Protein AF-A0A6U5JB03-F1 (afdb_monomer_lite)

Foldseek 3Di:
DDDDDDDDDDDDDDDDDDDDDDDDDDDDPDPPPPPPPPPQDQDAQFDWDKDFAADDDDPPDDPDDDPPNGGIDIDGQNPPPAAVQVSVVRHRDTPPDDDDPDDGHRPPDDDDPVPDDDDDDDD

pLDDT: mean 74.38, std 17.55, range [43.09, 93.5]

Secondary structure (DSSP, 8-state):
----------------------------------------PBP-TT-EEEEEEE---STT--SS--TTSEEEEEEETTSSSS-HHHHHHHTTPBTT----S-----SS----GGG--------

Sequence (123 aa):
MIDCDTASFTESKTLRTMTTQRQEEAAASTPTTTLSSPSIAAISGQSIVTVDLRLTPENDFVPESLFDTSGRLSFVLGWGNYLPGVHALLEGKTVGEHFEGVSIDAGWGERRKELIVAVPKSK

Radius of gyration: 30.44 Å; chains: 1; bounding box: 97×29×76 Å

Structure (mmCIF, N/CA/C/O backbone):
data_AF-A0A6U5JB03-F1
#
_entry.id   AF-A0A6U5JB03-F1
#
loop_
_atom_site.group_PDB
_atom_site.id
_atom_site.type_symbol
_atom_site.label_atom_id
_atom_site.label_alt_id
_atom_site.label_comp_id
_atom_site.label_asym_id
_atom_site.label_entity_id
_atom_site.label_seq_id
_atom_site.pdbx_PDB_ins_code
_atom_site.Cartn_x
_atom_site.Cartn_y
_atom_site.Cartn_z
_atom_site.occupancy
_atom_site.B_iso_or_equiv
_atom_site.auth_seq_id
_atom_site.auth_comp_id
_atom_site.auth_asym_id
_atom_site.auth_atom_id
_atom_site.pdbx_PDB_model_num
ATOM 1 N N . MET A 1 1 ? -64.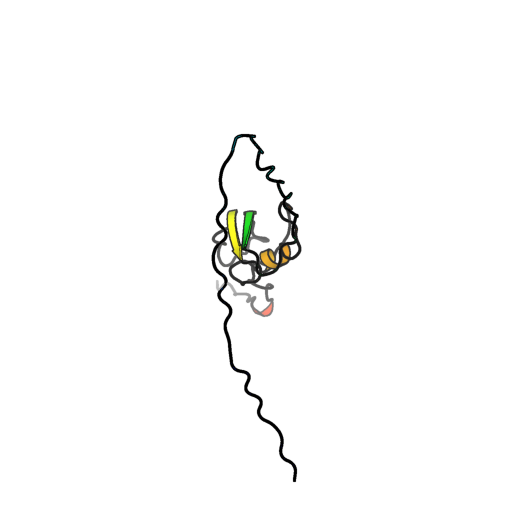011 -1.258 -18.045 1.00 51.16 1 MET A N 1
ATOM 2 C CA . MET A 1 1 ? -63.808 -2.477 -17.233 1.00 51.16 1 MET A CA 1
ATOM 3 C C . MET A 1 1 ? -62.339 -2.826 -17.374 1.00 51.16 1 MET A C 1
ATOM 5 O O . MET A 1 1 ? -61.972 -3.359 -18.404 1.00 51.16 1 MET A O 1
ATOM 9 N N . ILE A 1 2 ? -61.433 -2.426 -16.48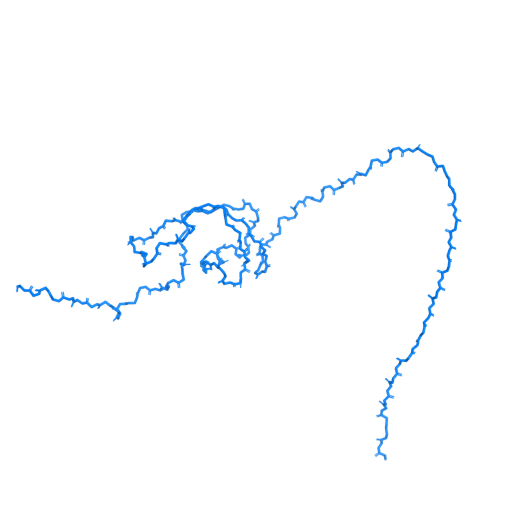9 1.00 54.69 2 ILE A N 1
ATOM 10 C CA . ILE A 1 2 ? -61.495 -2.348 -15.024 1.00 54.69 2 ILE A CA 1
ATOM 11 C C . ILE A 1 2 ? -60.678 -1.123 -14.564 1.00 54.69 2 ILE A C 1
ATOM 13 O O . ILE A 1 2 ? -59.578 -0.903 -15.066 1.00 54.69 2 ILE A O 1
ATOM 17 N N . ASP A 1 3 ? -61.273 -0.334 -13.670 1.00 49.16 3 ASP A N 1
ATOM 18 C CA . ASP A 1 3 ? -60.689 0.773 -12.897 1.00 49.16 3 ASP A CA 1
ATOM 19 C C . ASP A 1 3 ? -59.901 0.255 -11.670 1.00 49.16 3 ASP A C 1
ATOM 21 O O . ASP A 1 3 ? -59.956 -0.941 -11.386 1.00 49.16 3 ASP A O 1
ATOM 25 N N . CYS A 1 4 ? -59.270 1.186 -10.931 1.00 50.28 4 CYS A N 1
ATOM 26 C CA . CYS A 1 4 ? -58.601 1.093 -9.609 1.00 50.28 4 CYS A CA 1
ATOM 27 C C . CYS A 1 4 ? -57.059 1.133 -9.646 1.00 50.28 4 CYS A C 1
ATOM 29 O O . CYS A 1 4 ? -56.423 0.390 -10.381 1.00 50.28 4 CYS A O 1
ATOM 31 N N . ASP A 1 5 ? -56.358 1.917 -8.823 1.00 43.50 5 ASP A N 1
ATOM 32 C CA . ASP A 1 5 ? -56.758 2.966 -7.878 1.00 43.50 5 ASP A CA 1
ATOM 33 C C . ASP A 1 5 ? -55.502 3.780 -7.522 1.00 43.50 5 ASP A C 1
ATOM 35 O O . ASP A 1 5 ? -54.418 3.221 -7.339 1.00 43.50 5 ASP A O 1
ATOM 39 N 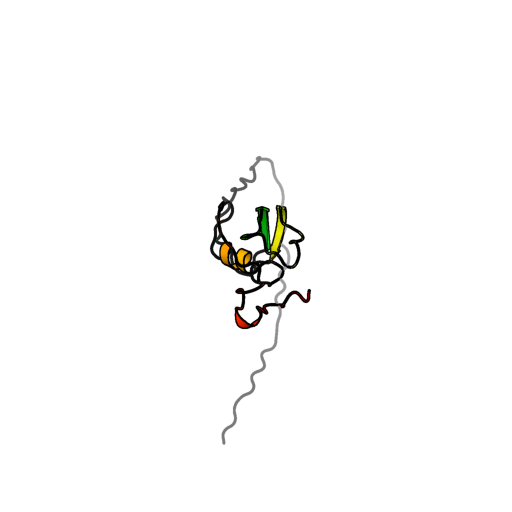N . THR A 1 6 ? -55.642 5.100 -7.432 1.00 53.06 6 THR A N 1
ATOM 40 C CA . THR A 1 6 ? -54.602 6.027 -6.964 1.00 53.06 6 THR A CA 1
ATOM 41 C C . THR A 1 6 ? -54.928 6.382 -5.522 1.00 53.06 6 THR A C 1
ATOM 43 O O . THR A 1 6 ? -55.938 7.029 -5.273 1.00 53.06 6 THR A O 1
ATOM 46 N N . ALA A 1 7 ? -54.074 5.999 -4.572 1.00 53.31 7 ALA A N 1
ATOM 47 C CA . ALA A 1 7 ? -54.241 6.370 -3.169 1.00 53.31 7 ALA A CA 1
ATOM 48 C C . ALA A 1 7 ? -53.135 7.335 -2.719 1.00 53.31 7 ALA A C 1
ATOM 50 O O . ALA A 1 7 ? -52.000 6.952 -2.444 1.00 53.31 7 ALA A O 1
ATOM 51 N N . SER A 1 8 ? -53.511 8.607 -2.639 1.00 52.00 8 SER A N 1
ATOM 52 C CA . SER A 1 8 ? -52.900 9.646 -1.813 1.00 52.00 8 SER A CA 1
ATOM 53 C C . SER A 1 8 ? -53.222 9.411 -0.333 1.00 52.00 8 SER A C 1
ATOM 55 O O . SER A 1 8 ? -54.374 9.124 -0.010 1.00 52.00 8 SER A O 1
ATOM 57 N N . PHE A 1 9 ? -52.260 9.619 0.571 1.00 43.50 9 PHE A N 1
ATOM 58 C CA . PHE A 1 9 ? -52.529 9.715 2.009 1.00 43.50 9 PHE A CA 1
ATOM 59 C C . PHE A 1 9 ? -52.003 11.047 2.556 1.00 43.50 9 PHE A C 1
ATOM 61 O O . PHE A 1 9 ? -50.815 11.357 2.476 1.00 43.50 9 PHE A O 1
ATOM 68 N N . THR A 1 10 ? -52.935 11.842 3.065 1.00 47.53 10 THR A N 1
ATOM 69 C CA . THR A 1 10 ? -52.783 13.169 3.662 1.00 47.53 10 THR A CA 1
ATOM 70 C C . THR A 1 10 ? -52.944 13.100 5.182 1.00 47.53 10 THR A C 1
ATOM 72 O O . THR A 1 10 ? -53.717 12.279 5.664 1.00 47.53 10 THR A O 1
ATOM 75 N N . GLU A 1 11 ? -52.332 14.074 5.877 1.00 48.00 11 GLU A N 1
ATOM 76 C CA . GLU A 1 11 ? -52.734 14.596 7.204 1.00 48.00 11 GLU A CA 1
ATOM 77 C C . GLU A 1 11 ? -52.554 13.660 8.426 1.00 48.00 11 GLU A C 1
ATOM 79 O O . GLU A 1 11 ? -52.553 12.447 8.319 1.00 48.00 11 GLU A O 1
ATOM 84 N N . SER A 1 12 ? -52.396 14.094 9.679 1.00 43.97 12 SER A N 1
ATOM 85 C CA . SER A 1 12 ? -52.259 15.400 10.324 1.00 43.97 12 SER A CA 1
ATOM 86 C C . SER A 1 12 ? -51.847 15.147 11.791 1.00 43.97 12 SER A C 1
ATOM 88 O O . SER A 1 12 ? -52.326 14.206 12.414 1.00 43.97 12 SER A O 1
ATOM 90 N N . LYS A 1 13 ? -51.034 16.052 12.355 1.00 48.56 13 LYS A N 1
ATOM 91 C CA . LYS A 1 13 ? -51.232 16.699 13.675 1.00 48.56 13 LYS A CA 1
ATOM 92 C C . LYS A 1 13 ? -51.364 15.823 14.940 1.00 48.56 13 LYS A C 1
ATOM 94 O O . LYS A 1 13 ? -52.391 15.202 15.165 1.00 48.56 13 LYS A O 1
ATOM 99 N N . THR A 1 14 ? -50.450 15.993 15.905 1.00 54.41 14 THR A N 1
ATOM 100 C CA . THR A 1 14 ? -50.804 16.108 17.343 1.00 54.41 14 THR A CA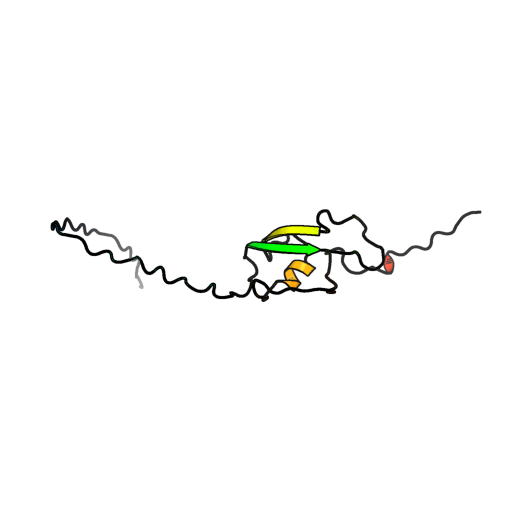 1
ATOM 101 C C . THR A 1 14 ? -49.717 16.872 18.111 1.00 54.41 14 THR A C 1
ATOM 103 O O . THR A 1 14 ? -48.620 16.372 18.336 1.00 54.41 14 THR A O 1
ATOM 106 N N . LEU A 1 15 ? -50.058 18.092 18.539 1.00 53.94 15 LEU A N 1
ATOM 107 C CA . LEU A 1 15 ? -49.413 18.806 19.643 1.00 53.94 15 LEU A CA 1
ATOM 108 C C . LEU A 1 15 ? -49.794 18.139 20.973 1.00 53.94 15 LEU A C 1
ATOM 110 O O . LEU A 1 15 ? -50.978 17.878 21.192 1.00 53.94 15 LEU A O 1
ATOM 114 N N . ARG A 1 16 ? -48.840 17.978 21.899 1.00 58.16 16 ARG A N 1
ATOM 115 C CA . ARG A 1 16 ? -49.142 17.898 23.336 1.00 58.16 16 ARG A CA 1
ATOM 116 C C . ARG A 1 16 ? -48.192 18.761 24.158 1.00 58.16 16 ARG A C 1
ATOM 118 O O . ARG A 1 16 ? -46.980 18.761 23.978 1.00 58.16 16 ARG A O 1
ATOM 125 N N . THR A 1 17 ? -48.841 19.511 25.031 1.00 43.09 17 THR A N 1
ATOM 126 C CA . THR A 1 17 ? -48.373 20.592 25.887 1.00 43.09 17 THR A CA 1
ATOM 127 C C . THR A 1 17 ? -47.930 20.049 27.249 1.00 43.09 17 THR A C 1
ATOM 129 O O . THR A 1 17 ? -48.538 19.115 27.759 1.00 43.09 17 THR A O 1
ATOM 132 N N . MET A 1 18 ? -46.893 20.686 27.800 1.00 44.16 18 MET A N 1
ATOM 133 C CA . MET A 1 18 ? -46.509 20.901 29.207 1.00 44.16 18 MET A CA 1
ATOM 134 C C . MET A 1 18 ? -46.795 19.838 30.281 1.00 44.16 18 MET A C 1
ATOM 136 O O . MET A 1 18 ? -47.929 19.497 30.598 1.00 44.16 18 MET A O 1
ATOM 140 N N . THR A 1 19 ? -45.734 19.483 31.007 1.00 58.66 19 THR A N 1
ATOM 141 C CA . THR A 1 19 ? -45.821 19.024 32.396 1.00 58.66 19 THR A CA 1
ATOM 142 C C . THR A 1 19 ? -44.803 19.795 33.233 1.00 58.66 19 THR A C 1
ATOM 144 O O . THR A 1 19 ? -43.599 19.721 33.010 1.00 58.66 19 THR A O 1
ATOM 147 N N . THR A 1 20 ? -45.332 20.580 34.166 1.00 61.41 20 THR A N 1
ATOM 148 C CA . THR A 1 20 ? -44.636 21.240 35.272 1.00 61.41 20 THR A CA 1
ATOM 149 C C . THR A 1 20 ? -44.577 20.277 36.453 1.00 61.41 20 THR A C 1
ATOM 151 O O . THR A 1 20 ? -45.627 19.778 36.846 1.00 61.41 20 THR A O 1
ATOM 154 N N . GLN A 1 21 ? -43.408 20.092 37.075 1.00 50.19 21 GLN A N 1
ATOM 155 C CA . GLN A 1 21 ? -43.289 19.813 38.513 1.00 50.19 21 GLN A CA 1
ATOM 156 C C . GLN A 1 21 ? -41.856 20.054 39.016 1.00 50.19 21 GLN A C 1
ATOM 158 O O . GLN A 1 21 ? -40.931 20.259 38.238 1.00 50.19 21 GLN A O 1
ATOM 163 N N . ARG A 1 22 ? -41.737 20.166 40.336 1.00 58.38 22 ARG A N 1
ATOM 164 C CA . ARG A 1 22 ? -40.911 21.097 41.113 1.00 58.38 22 ARG A CA 1
ATOM 165 C C . ARG A 1 22 ? -39.971 20.300 42.039 1.00 58.38 22 ARG A C 1
ATOM 167 O O . ARG A 1 22 ? -40.434 19.322 42.601 1.00 58.38 22 ARG A O 1
ATOM 174 N N . GLN A 1 23 ? -38.763 20.832 42.255 1.00 48.81 23 GLN A N 1
ATOM 175 C CA . GLN A 1 23 ? -37.971 20.873 43.508 1.00 48.81 23 GLN A CA 1
ATOM 176 C C . GLN A 1 23 ? -37.420 19.610 44.220 1.00 48.81 23 GLN A C 1
ATOM 178 O O . GLN A 1 23 ? -38.059 18.571 44.267 1.00 48.81 23 GLN A O 1
ATOM 183 N N . GLU A 1 24 ? -36.267 19.867 44.873 1.00 51.53 24 GLU A N 1
ATOM 184 C CA . GLU A 1 24 ? -35.491 19.110 45.890 1.00 51.53 24 GLU A CA 1
ATOM 185 C C . GLU A 1 24 ? -34.623 17.937 45.408 1.00 51.53 24 GLU A C 1
ATOM 187 O O . GLU A 1 24 ? -34.993 17.210 44.500 1.00 51.53 24 GLU A O 1
ATOM 192 N N . GLU A 1 25 ? -33.478 17.593 46.000 1.00 46.12 25 GLU A N 1
ATOM 193 C CA . GLU A 1 25 ? -32.355 18.260 46.682 1.00 46.12 25 GLU A CA 1
ATOM 194 C C . GLU A 1 25 ? -31.274 17.154 46.800 1.00 46.12 25 GLU A C 1
ATOM 196 O O . GLU A 1 25 ? -31.593 15.978 46.953 1.00 46.12 25 GLU A O 1
ATOM 201 N N . ALA A 1 26 ? -30.007 17.536 46.636 1.00 52.25 26 ALA A N 1
ATOM 202 C CA . ALA A 1 26 ? -28.757 16.811 46.892 1.00 52.25 26 ALA A CA 1
ATOM 203 C C . ALA A 1 26 ? -28.780 15.299 47.251 1.00 52.25 26 ALA A C 1
ATOM 205 O O . ALA A 1 26 ? -28.912 14.907 48.407 1.00 52.25 26 ALA A O 1
ATOM 206 N N . ALA A 1 27 ? -28.359 14.472 46.290 1.00 45.38 27 ALA A N 1
ATOM 207 C CA . ALA A 1 27 ? -27.406 13.392 46.549 1.00 45.38 27 ALA A CA 1
ATOM 208 C C . ALA A 1 27 ? -26.540 13.196 45.302 1.00 45.38 27 ALA A C 1
ATOM 210 O O . ALA A 1 27 ? -27.047 12.945 44.208 1.00 45.38 27 ALA A O 1
ATOM 211 N N . ALA A 1 28 ? -25.229 13.364 45.470 1.00 52.84 28 ALA A N 1
ATOM 212 C CA . ALA A 1 28 ? -24.215 13.203 44.440 1.00 52.84 28 ALA A CA 1
ATOM 213 C C . ALA A 1 28 ? -24.285 11.799 43.815 1.00 52.84 28 ALA A C 1
ATOM 215 O O . ALA A 1 28 ? -23.664 10.854 44.291 1.00 52.84 28 ALA A O 1
ATOM 216 N N . SER A 1 29 ? -25.051 11.673 42.736 1.00 43.81 29 SER A N 1
ATOM 217 C CA . SER A 1 29 ? -25.008 10.519 41.851 1.00 43.81 29 SER A CA 1
ATOM 218 C C . SER A 1 29 ? -23.944 10.826 40.816 1.00 43.81 29 SER A C 1
ATOM 220 O O . SER A 1 29 ? -24.166 11.577 39.867 1.00 43.81 29 SER A O 1
ATOM 222 N N . THR A 1 30 ? -22.742 10.319 41.068 1.00 52.56 30 THR A N 1
ATOM 223 C CA . THR A 1 30 ? -21.668 10.286 40.084 1.00 52.56 30 THR A CA 1
ATOM 224 C C . THR A 1 30 ? -22.235 9.742 38.769 1.00 52.56 30 THR A C 1
ATOM 226 O O . THR A 1 30 ? -22.836 8.662 38.775 1.00 52.56 30 THR A O 1
ATOM 229 N N . PRO A 1 31 ? -22.082 10.439 37.625 1.00 59.12 31 PRO A N 1
ATOM 230 C CA . PRO A 1 31 ? -22.281 9.782 36.350 1.00 59.12 31 PRO A CA 1
ATOM 231 C C . PRO A 1 31 ? -21.219 8.688 36.291 1.00 59.12 31 PRO A C 1
ATOM 233 O O . PRO A 1 31 ? -20.031 8.955 36.109 1.00 59.12 31 PRO A O 1
ATOM 236 N N . THR A 1 32 ? -21.636 7.447 36.533 1.00 49.88 32 THR A N 1
ATOM 237 C CA . THR A 1 32 ? -20.824 6.281 36.214 1.00 49.88 32 THR A CA 1
ATOM 238 C C . THR A 1 32 ? -20.782 6.249 34.699 1.00 49.88 32 THR A C 1
ATOM 240 O O . THR A 1 32 ? -21.631 5.649 34.046 1.00 49.88 32 THR A O 1
ATOM 243 N N . THR A 1 33 ? -19.826 6.988 34.138 1.00 48.03 33 THR A N 1
ATOM 244 C CA . THR A 1 33 ? -19.363 6.816 32.774 1.00 48.03 33 THR A CA 1
ATOM 245 C C . THR A 1 33 ? -18.843 5.392 32.719 1.00 48.03 33 THR A C 1
ATOM 247 O O . THR A 1 33 ? -17.695 5.118 33.064 1.00 48.03 33 THR A O 1
ATOM 250 N N . THR A 1 34 ? -19.719 4.456 32.359 1.00 46.72 34 THR A N 1
ATOM 251 C CA . THR A 1 34 ? -19.315 3.157 31.847 1.00 46.72 34 THR A CA 1
ATOM 252 C C . THR A 1 34 ? -18.440 3.457 30.646 1.00 46.72 34 THR A C 1
ATOM 254 O O . THR A 1 34 ? -18.935 3.760 29.561 1.00 46.72 34 THR A O 1
ATOM 257 N N . LEU A 1 35 ? -17.129 3.469 30.892 1.00 53.06 35 LEU A N 1
ATOM 258 C CA . LEU A 1 35 ? -16.086 3.374 29.892 1.00 53.06 35 LEU A CA 1
ATOM 259 C C . LEU A 1 35 ? -16.417 2.127 29.083 1.00 53.06 35 LEU A C 1
ATOM 261 O O . LEU A 1 35 ? -16.081 1.011 29.472 1.00 53.06 35 LEU A O 1
ATOM 265 N N . SER A 1 36 ? -17.159 2.331 27.995 1.00 49.50 36 SER A N 1
ATOM 266 C CA . SER A 1 36 ? -17.272 1.361 26.925 1.00 49.50 36 SER A CA 1
ATOM 267 C C . SER A 1 36 ? -15.840 1.061 26.536 1.00 49.50 36 SER A C 1
ATOM 269 O O . SER A 1 36 ? -15.161 1.919 25.969 1.00 49.50 36 SER A O 1
ATOM 271 N N . SER A 1 37 ? -15.357 -0.122 26.913 1.00 55.78 37 SER A N 1
ATOM 272 C CA . SER A 1 37 ? -14.092 -0.634 26.413 1.00 55.78 37 SER A CA 1
ATOM 273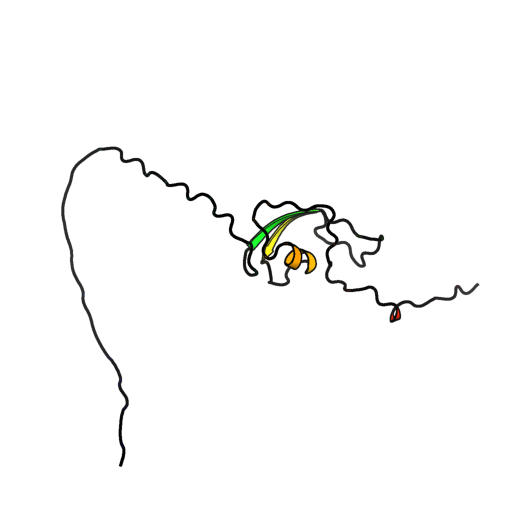 C C . SER A 1 37 ? -14.088 -0.413 24.901 1.00 55.78 37 SER A C 1
ATOM 275 O O . SER A 1 37 ? -15.126 -0.657 24.273 1.00 55.78 37 SER A O 1
ATOM 277 N N . PRO A 1 38 ? -12.999 0.106 24.310 1.00 58.31 38 PRO A N 1
ATOM 278 C CA . PRO A 1 38 ? -12.926 0.207 22.867 1.00 58.31 38 PRO A CA 1
ATOM 279 C C . PRO A 1 38 ? -13.075 -1.217 22.340 1.00 58.31 38 PRO A C 1
ATOM 281 O O . PRO A 1 38 ? -12.188 -2.053 22.501 1.00 58.31 38 PRO A O 1
ATOM 284 N N . SER A 1 39 ? -14.253 -1.519 21.796 1.00 55.22 39 SER A N 1
ATOM 285 C CA . SER A 1 39 ? -14.443 -2.699 20.975 1.00 55.22 39 SER A CA 1
ATOM 286 C C . SER A 1 39 ? -13.383 -2.580 19.893 1.00 55.22 39 SER A C 1
ATOM 288 O O . SER A 1 39 ? -13.357 -1.588 19.162 1.00 55.22 39 SER A O 1
ATOM 290 N N . ILE A 1 40 ? -12.443 -3.524 19.877 1.00 63.12 40 ILE A N 1
ATOM 291 C CA . ILE A 1 40 ? -11.409 -3.600 18.853 1.00 63.12 40 ILE A CA 1
ATOM 292 C C . ILE A 1 40 ? -12.143 -3.989 17.569 1.00 63.12 40 ILE A C 1
ATOM 294 O O . ILE A 1 40 ? -12.300 -5.164 17.248 1.00 63.12 40 ILE A O 1
ATOM 298 N N . ALA A 1 41 ? -12.716 -2.992 16.902 1.00 69.69 41 ALA A N 1
ATOM 299 C CA . ALA A 1 41 ? -13.426 -3.179 15.657 1.00 69.69 41 ALA A CA 1
ATOM 300 C C . ALA A 1 41 ? -12.403 -3.485 14.562 1.00 69.69 41 ALA A C 1
ATOM 302 O O . ALA A 1 41 ? -11.339 -2.861 14.496 1.00 69.69 41 ALA A O 1
ATOM 303 N N . ALA A 1 42 ? -12.730 -4.454 13.710 1.00 81.94 42 ALA A N 1
ATOM 304 C CA . ALA A 1 42 ? -11.960 -4.707 12.504 1.00 81.94 42 ALA A CA 1
ATOM 305 C C . ALA A 1 42 ? -12.023 -3.478 11.585 1.00 81.94 42 ALA A C 1
ATOM 307 O O . ALA A 1 42 ? -13.076 -2.850 11.433 1.00 81.94 42 ALA A O 1
ATOM 308 N N . ILE A 1 43 ? -10.895 -3.140 10.970 1.00 85.38 43 ILE A N 1
ATOM 309 C CA . ILE A 1 43 ? -10.792 -2.017 10.046 1.00 85.38 43 ILE A CA 1
ATOM 310 C C . ILE A 1 43 ? -11.520 -2.390 8.746 1.00 85.38 43 ILE A C 1
ATOM 312 O O . ILE A 1 43 ? -11.229 -3.414 8.125 1.00 85.38 43 ILE A O 1
ATOM 316 N N . SER A 1 44 ? -12.472 -1.550 8.333 1.00 83.69 44 SER A N 1
ATOM 317 C CA . SER A 1 44 ? -13.265 -1.720 7.107 1.00 83.69 44 SER A CA 1
ATOM 318 C C . SER A 1 44 ? -12.945 -0.636 6.073 1.00 83.69 44 SER A C 1
ATOM 320 O O . SER A 1 44 ? -12.512 0.460 6.440 1.00 83.69 44 SER A O 1
ATOM 322 N N . GLY A 1 45 ? -13.186 -0.928 4.789 1.00 78.06 45 GLY A N 1
ATOM 323 C CA . GLY A 1 45 ? -12.783 -0.140 3.609 1.00 78.06 45 GLY A CA 1
ATOM 324 C C . GLY A 1 45 ? -13.384 1.264 3.432 1.00 78.06 45 GLY A C 1
ATOM 325 O O . GLY A 1 45 ? -13.464 1.745 2.309 1.00 78.06 45 GLY A O 1
ATOM 326 N N . GLN A 1 46 ? -13.847 1.909 4.503 1.00 84.31 46 GLN A N 1
ATOM 327 C CA . GLN A 1 46 ? -14.261 3.323 4.542 1.00 84.31 46 GLN A CA 1
ATOM 328 C C . GLN A 1 46 ? -13.834 4.020 5.847 1.00 84.31 46 GLN A C 1
ATOM 330 O O . GLN A 1 46 ? -14.261 5.135 6.145 1.00 84.31 46 GLN A O 1
ATOM 335 N N . SER A 1 47 ? -13.008 3.358 6.658 1.00 87.44 47 SER A N 1
ATOM 336 C CA . SER A 1 47 ? -12.532 3.893 7.932 1.00 87.44 47 SER A CA 1
ATOM 337 C C . SER A 1 47 ? -11.346 4.832 7.712 1.00 87.44 47 SER A C 1
ATOM 339 O O . SER A 1 47 ? -10.468 4.556 6.893 1.00 87.44 47 SER A O 1
ATOM 341 N N . ILE A 1 48 ? -11.290 5.927 8.474 1.00 91.44 48 ILE A N 1
ATOM 342 C CA . ILE A 1 48 ? -10.087 6.762 8.556 1.00 91.44 48 ILE A CA 1
ATOM 343 C C . ILE A 1 48 ? -9.112 6.063 9.501 1.00 91.44 48 ILE A C 1
ATOM 345 O O . ILE A 1 48 ? -9.408 5.888 10.683 1.00 91.44 48 ILE A O 1
ATOM 349 N N . VAL A 1 49 ? -7.954 5.673 8.980 1.00 91.44 49 VAL A N 1
ATOM 350 C CA . VAL A 1 49 ? -6.894 5.012 9.744 1.00 91.44 49 VAL A CA 1
ATOM 351 C C . VAL A 1 49 ? -5.721 5.955 9.931 1.00 91.44 49 VAL A C 1
ATOM 353 O O . VAL A 1 49 ? -5.417 6.770 9.064 1.00 91.44 49 VAL A O 1
ATOM 356 N N . THR A 1 50 ? -5.071 5.857 11.088 1.00 93.25 50 THR A N 1
ATOM 357 C CA . THR A 1 50 ? -3.799 6.530 11.358 1.00 93.25 50 THR A CA 1
ATOM 358 C C . THR A 1 50 ? -2.778 5.468 11.710 1.00 93.25 50 THR A C 1
ATOM 360 O O . THR A 1 50 ? -3.003 4.698 12.641 1.00 93.25 50 THR A O 1
ATOM 363 N N . VAL A 1 51 ? -1.686 5.423 10.957 1.00 91.88 51 VAL A N 1
ATOM 364 C CA . VAL A 1 51 ? -0.627 4.428 11.113 1.00 91.88 51 VAL A CA 1
ATOM 365 C C . VAL A 1 51 ? 0.716 5.120 11.257 1.00 91.88 51 VAL A C 1
ATOM 367 O O . VAL A 1 51 ? 0.972 6.146 10.626 1.00 91.88 51 VAL A O 1
ATOM 370 N N . ASP A 1 52 ? 1.570 4.544 12.090 1.00 93.50 52 ASP A N 1
ATOM 371 C CA . ASP A 1 52 ? 2.974 4.914 12.168 1.00 93.50 52 ASP A CA 1
ATOM 372 C C . ASP A 1 52 ? 3.733 3.931 11.267 1.00 93.50 52 ASP A C 1
ATOM 374 O O . ASP A 1 52 ? 3.737 2.726 11.516 1.00 93.50 52 ASP A O 1
ATOM 378 N N . LEU A 1 53 ? 4.298 4.428 10.165 1.00 90.56 53 LEU A N 1
ATOM 379 C CA . LEU A 1 53 ? 4.829 3.593 9.089 1.00 90.56 53 LEU A CA 1
ATOM 380 C C . LEU A 1 53 ? 6.314 3.863 8.843 1.00 90.56 53 LEU A C 1
ATOM 382 O O . LEU A 1 53 ? 6.814 4.972 9.050 1.00 90.56 53 LEU A O 1
ATOM 386 N N . ARG A 1 54 ? 7.019 2.832 8.374 1.00 90.94 54 ARG A N 1
ATOM 387 C CA . ARG A 1 54 ? 8.393 2.932 7.885 1.00 90.94 54 ARG A CA 1
ATOM 388 C C . ARG A 1 54 ? 8.576 1.997 6.695 1.00 90.94 54 ARG A C 1
ATOM 390 O O . ARG A 1 54 ? 8.522 0.783 6.854 1.00 90.94 54 ARG A O 1
ATOM 397 N N . LEU A 1 55 ? 8.801 2.571 5.521 1.00 88.25 55 LEU A N 1
ATOM 398 C CA . LEU A 1 55 ? 8.981 1.861 4.262 1.00 88.25 55 LEU A CA 1
ATOM 399 C C . LEU A 1 55 ? 10.433 1.936 3.822 1.00 88.25 55 LEU A C 1
ATOM 401 O O . LEU A 1 55 ? 11.080 2.983 3.883 1.00 88.25 55 LEU A O 1
ATOM 405 N N . THR A 1 56 ? 10.926 0.808 3.335 1.00 86.94 56 THR A N 1
ATOM 406 C CA . THR A 1 56 ? 12.236 0.692 2.705 1.00 86.94 56 THR A CA 1
ATOM 407 C C . THR A 1 56 ? 12.055 0.073 1.331 1.00 86.94 56 THR A C 1
ATOM 409 O O . THR A 1 56 ? 11.351 -0.932 1.225 1.00 86.94 56 THR A O 1
ATOM 412 N N . PRO A 1 57 ? 12.667 0.644 0.285 1.00 83.94 57 PRO A N 1
ATOM 413 C CA . PRO A 1 57 ? 12.551 0.088 -1.048 1.00 83.94 57 PRO A CA 1
ATOM 414 C C . PRO A 1 57 ? 13.237 -1.267 -1.157 1.00 83.94 57 PRO A C 1
ATOM 416 O O . PRO A 1 57 ? 14.309 -1.486 -0.593 1.00 83.94 57 PRO A O 1
ATOM 419 N N . GLU A 1 58 ? 12.619 -2.164 -1.914 1.00 81.25 58 GLU A N 1
ATOM 420 C CA . GLU A 1 58 ? 13.181 -3.474 -2.215 1.00 81.25 58 GLU A CA 1
ATOM 421 C C . GLU A 1 58 ? 14.005 -3.392 -3.513 1.00 81.25 58 GLU A C 1
ATOM 423 O O . GLU A 1 58 ? 13.552 -2.826 -4.508 1.00 81.25 58 GLU A O 1
ATOM 428 N N . ASN A 1 59 ? 15.206 -3.979 -3.528 1.00 73.12 59 ASN A N 1
ATOM 429 C CA . ASN A 1 59 ? 16.056 -4.114 -4.724 1.00 73.12 59 ASN A CA 1
ATOM 430 C C . ASN A 1 59 ? 16.549 -2.797 -5.369 1.00 73.12 59 ASN A C 1
ATOM 432 O O . ASN A 1 59 ? 16.749 -2.755 -6.584 1.00 73.12 59 ASN A O 1
ATOM 436 N N . ASP A 1 60 ? 16.746 -1.735 -4.577 1.00 64.06 60 ASP A N 1
ATOM 437 C CA . ASP A 1 60 ? 17.313 -0.434 -4.995 1.00 64.06 60 ASP A CA 1
ATOM 438 C C . ASP A 1 60 ? 16.580 0.276 -6.153 1.00 64.06 60 ASP A C 1
ATOM 440 O O . ASP A 1 60 ? 17.083 1.254 -6.710 1.00 64.06 60 ASP A O 1
ATOM 444 N N . PHE A 1 61 ? 15.382 -0.183 -6.524 1.00 62.88 61 PHE A N 1
ATOM 445 C CA . PHE A 1 61 ? 14.629 0.367 -7.644 1.00 62.88 61 PHE A CA 1
ATOM 446 C C . PHE A 1 61 ? 13.326 0.995 -7.164 1.00 62.88 61 PHE A C 1
ATOM 448 O O . PHE A 1 61 ? 12.314 0.321 -6.988 1.00 62.88 61 PHE A O 1
ATOM 455 N N . VAL A 1 62 ? 13.348 2.318 -7.012 1.00 66.44 62 VAL A N 1
ATOM 456 C CA . VAL A 1 62 ? 12.135 3.133 -6.933 1.00 66.44 62 VAL A CA 1
ATOM 457 C C . VAL A 1 62 ? 12.225 4.203 -8.017 1.00 66.44 62 VAL A C 1
ATOM 459 O O . VAL A 1 62 ? 13.181 4.980 -7.990 1.00 66.44 62 VAL A O 1
ATOM 462 N N . PRO A 1 63 ? 11.279 4.257 -8.973 1.00 62.84 63 PRO A N 1
ATOM 463 C CA . PRO A 1 63 ? 11.277 5.281 -10.019 1.00 62.84 63 PRO A CA 1
ATOM 464 C C . PRO A 1 63 ? 11.253 6.701 -9.442 1.00 62.84 63 PRO A C 1
ATOM 466 O O . PRO A 1 63 ? 11.946 7.584 -9.939 1.00 62.84 63 PRO A O 1
ATOM 469 N N . GLU A 1 64 ? 10.495 6.887 -8.359 1.00 68.25 64 GLU A N 1
ATOM 470 C CA . GLU A 1 64 ? 10.399 8.124 -7.590 1.00 68.25 64 GLU A CA 1
ATOM 471 C C . GLU A 1 64 ? 10.329 7.798 -6.098 1.00 68.25 64 GLU A C 1
ATOM 473 O O . GLU A 1 64 ? 9.515 6.976 -5.680 1.00 68.25 64 GLU A O 1
ATOM 478 N N . SER A 1 65 ? 11.164 8.443 -5.281 1.00 69.12 65 SER A N 1
ATOM 479 C CA . SER A 1 65 ? 11.112 8.269 -3.827 1.00 69.12 65 SER A CA 1
ATOM 480 C C . SER A 1 65 ? 9.710 8.557 -3.293 1.00 69.12 65 SER A C 1
ATOM 482 O O . SER A 1 65 ? 9.150 9.621 -3.551 1.00 69.12 65 SER A O 1
ATOM 484 N N . LEU A 1 66 ? 9.171 7.627 -2.500 1.00 73.56 66 LEU A N 1
ATOM 485 C CA . LEU A 1 66 ? 7.914 7.842 -1.789 1.00 73.56 66 LEU A CA 1
ATOM 486 C C . LEU A 1 66 ? 8.041 9.079 -0.889 1.00 73.56 66 LEU A C 1
ATOM 488 O O . LEU A 1 66 ? 9.030 9.239 -0.169 1.00 73.56 66 LEU A O 1
ATOM 492 N N . PHE A 1 67 ? 7.040 9.956 -0.931 1.00 72.81 67 PHE A N 1
ATOM 493 C CA . PHE A 1 67 ? 7.040 11.208 -0.169 1.00 72.81 67 PHE A CA 1
ATOM 494 C C . PHE A 1 67 ? 6.890 10.985 1.346 1.00 72.81 67 PHE A C 1
ATOM 496 O O . PHE A 1 67 ? 7.194 11.880 2.130 1.00 72.81 67 PHE A O 1
ATOM 503 N N . ASP A 1 68 ? 6.476 9.790 1.768 1.00 79.38 68 ASP A N 1
ATOM 504 C CA . ASP A 1 68 ? 6.183 9.431 3.154 1.00 79.38 68 ASP A CA 1
ATOM 505 C C . ASP A 1 68 ? 6.792 8.084 3.568 1.00 79.38 68 ASP A C 1
ATOM 507 O O . ASP A 1 68 ? 6.169 7.256 4.222 1.00 79.38 68 ASP A O 1
ATOM 511 N N . THR A 1 69 ? 8.072 7.882 3.246 1.00 81.38 69 THR A N 1
ATOM 512 C CA . THR A 1 69 ? 8.844 6.692 3.663 1.00 81.38 69 THR A CA 1
ATOM 513 C C . THR A 1 69 ? 8.881 6.448 5.174 1.00 81.38 69 THR A C 1
ATOM 515 O O . THR A 1 69 ? 9.127 5.320 5.597 1.00 81.38 69 THR A O 1
ATOM 518 N N . SER A 1 70 ? 8.658 7.460 6.012 1.00 87.62 70 SER A N 1
ATOM 519 C CA . SER A 1 70 ? 8.548 7.268 7.457 1.00 87.62 70 SER A CA 1
ATOM 520 C C . SER A 1 70 ? 7.685 8.329 8.117 1.00 87.62 70 SER A C 1
ATOM 522 O O . SER A 1 70 ? 7.778 9.502 7.756 1.00 87.62 70 SER A O 1
ATOM 524 N N . GLY A 1 71 ? 6.945 7.938 9.151 1.00 89.75 71 GLY A N 1
ATOM 525 C CA . GLY A 1 71 ? 6.219 8.860 10.018 1.00 89.75 71 GLY A CA 1
ATOM 526 C C . GLY A 1 71 ? 4.792 8.412 10.299 1.00 89.75 71 GLY A C 1
ATOM 527 O O . GLY A 1 71 ? 4.400 7.288 9.993 1.00 89.75 71 GLY A O 1
ATOM 528 N N . ARG A 1 72 ? 4.024 9.320 10.902 1.00 92.62 72 ARG A N 1
ATOM 529 C CA . ARG A 1 72 ? 2.599 9.133 11.163 1.00 92.62 72 ARG A CA 1
ATOM 530 C C . ARG A 1 72 ? 1.790 9.623 9.969 1.00 92.62 72 ARG A C 1
ATOM 532 O O . ARG A 1 72 ? 1.838 10.810 9.651 1.00 92.62 72 ARG A O 1
ATOM 539 N N . LEU A 1 73 ? 1.014 8.735 9.360 1.00 91.31 73 LEU A N 1
ATOM 540 C CA . LEU A 1 73 ? 0.153 9.037 8.221 1.00 91.31 73 LEU A CA 1
ATOM 541 C C . LEU A 1 73 ? -1.305 8.723 8.556 1.00 91.31 73 LEU A C 1
ATOM 543 O O . LEU A 1 73 ? -1.598 7.697 9.169 1.00 91.31 73 LEU A O 1
ATOM 547 N N . SER A 1 74 ? -2.220 9.583 8.108 1.00 92.06 74 SER A N 1
ATOM 548 C CA . SER A 1 74 ? -3.661 9.348 8.191 1.00 92.06 74 SER A CA 1
ATOM 549 C C . SER A 1 74 ? -4.273 9.309 6.796 1.00 92.06 74 SER A C 1
ATOM 551 O O . SER A 1 74 ? -4.066 10.224 6.001 1.00 92.06 74 SER A O 1
ATOM 553 N N . PHE A 1 75 ? -5.046 8.268 6.497 1.00 91.38 75 PHE A N 1
ATOM 554 C CA . PHE A 1 75 ? -5.695 8.092 5.198 1.00 91.38 75 PHE A CA 1
ATOM 555 C C . PHE A 1 75 ? -7.021 7.329 5.322 1.00 91.38 75 PHE A C 1
ATOM 557 O O . PHE A 1 75 ? -7.321 6.739 6.359 1.00 91.38 75 PHE A O 1
ATOM 564 N N . VAL A 1 76 ? -7.842 7.375 4.270 1.00 92.00 76 VAL A N 1
ATOM 565 C CA . VAL A 1 76 ? -9.124 6.660 4.207 1.00 92.00 76 VAL A CA 1
ATOM 566 C C . VAL A 1 76 ? -8.880 5.304 3.559 1.00 92.00 76 VAL A C 1
ATOM 568 O O . VAL A 1 76 ? -8.482 5.251 2.395 1.00 92.00 76 VAL A O 1
ATOM 571 N N . LEU A 1 77 ? -9.118 4.213 4.290 1.00 91.38 77 LEU A N 1
ATOM 572 C CA . LEU A 1 77 ? -8.963 2.868 3.736 1.00 91.38 77 LEU A CA 1
ATOM 573 C C . LEU A 1 77 ? -9.918 2.680 2.544 1.00 91.38 77 LEU A C 1
ATOM 575 O O . LEU A 1 77 ? -11.064 3.110 2.617 1.00 91.38 77 LEU A O 1
ATOM 579 N N . GLY A 1 78 ? -9.456 2.066 1.454 1.00 87.12 78 GLY A N 1
ATOM 580 C CA . GLY A 1 78 ? -10.279 1.733 0.282 1.00 87.12 78 GLY A CA 1
ATOM 581 C C . GLY A 1 78 ? -10.564 2.888 -0.688 1.00 87.12 78 GLY A C 1
ATOM 582 O O . GLY A 1 78 ? -11.197 2.674 -1.717 1.00 87.12 78 GLY A O 1
ATOM 583 N N . TRP A 1 79 ? -10.082 4.104 -0.413 1.00 87.31 79 TRP A N 1
ATOM 584 C CA . TRP A 1 79 ? -10.334 5.291 -1.250 1.00 87.31 79 TRP A CA 1
ATOM 585 C C . TRP A 1 79 ? -9.231 5.608 -2.269 1.00 87.31 79 TRP A C 1
ATOM 587 O O . TRP A 1 79 ? -9.309 6.616 -2.969 1.00 87.31 79 TRP A O 1
ATOM 597 N N . GLY A 1 80 ? -8.194 4.768 -2.363 1.00 82.56 80 GLY A N 1
ATOM 598 C CA . GLY A 1 80 ? -7.134 4.916 -3.369 1.00 82.56 80 GLY A CA 1
ATOM 599 C C . GLY A 1 80 ? -6.260 6.163 -3.194 1.00 82.56 80 GLY A C 1
ATOM 600 O O . GLY A 1 80 ? -5.591 6.584 -4.130 1.00 82.56 80 GLY A O 1
ATOM 601 N N . ASN A 1 81 ? -6.252 6.764 -2.003 1.00 85.12 81 ASN A N 1
ATOM 602 C CA . ASN A 1 81 ? -5.445 7.944 -1.691 1.00 85.12 81 ASN A CA 1
ATOM 603 C C . ASN A 1 81 ? -4.019 7.604 -1.222 1.00 85.12 81 ASN A C 1
ATOM 605 O O . ASN A 1 81 ? -3.235 8.506 -0.939 1.00 85.12 81 ASN A O 1
ATOM 609 N N . TYR A 1 82 ? -3.710 6.313 -1.091 1.00 88.88 82 TYR A N 1
ATOM 610 C CA . TYR A 1 82 ? -2.418 5.826 -0.628 1.00 88.88 82 TYR A CA 1
ATOM 611 C C . TYR A 1 82 ? -2.060 4.481 -1.268 1.00 88.88 82 TYR A C 1
ATOM 613 O O . TYR A 1 82 ? -2.867 3.928 -2.017 1.00 88.88 82 TYR A O 1
ATOM 621 N N . LEU A 1 83 ? -0.858 3.969 -0.982 1.00 89.62 83 LEU A N 1
ATOM 622 C CA . LEU A 1 83 ? -0.295 2.772 -1.610 1.00 89.62 83 LEU A CA 1
ATOM 623 C C . LEU A 1 83 ? -1.250 1.570 -1.518 1.00 89.62 83 LEU A C 1
ATOM 625 O O . LEU A 1 83 ? -1.655 1.204 -0.410 1.00 89.62 83 LEU A O 1
ATOM 629 N N . PRO A 1 84 ? -1.582 0.913 -2.644 1.00 90.25 84 PRO A N 1
ATOM 630 C CA . PRO A 1 84 ? -2.581 -0.155 -2.677 1.00 90.25 84 PRO A CA 1
ATOM 631 C C . PRO A 1 84 ? -2.214 -1.335 -1.771 1.00 90.25 84 PRO A C 1
ATOM 633 O O . PRO A 1 84 ? -3.088 -1.888 -1.106 1.00 90.25 84 PRO A O 1
ATOM 636 N N . GLY A 1 85 ? -0.925 -1.670 -1.660 1.00 90.38 85 GLY A N 1
ATOM 637 C CA . GLY A 1 85 ? -0.452 -2.713 -0.755 1.00 90.38 85 GLY A CA 1
ATOM 638 C C . GLY A 1 85 ? -0.698 -2.399 0.722 1.00 90.38 85 GLY A C 1
ATOM 639 O O . GLY A 1 85 ? -0.984 -3.311 1.491 1.00 90.38 85 GLY A O 1
ATOM 640 N N . VAL A 1 86 ? -0.667 -1.122 1.126 1.00 91.00 86 VAL A N 1
ATOM 641 C CA . VAL A 1 86 ? -1.005 -0.725 2.505 1.00 91.00 86 VAL A CA 1
ATOM 642 C C . VAL A 1 86 ? -2.503 -0.887 2.756 1.00 91.00 86 VAL A C 1
ATOM 644 O O . VAL A 1 86 ? -2.890 -1.373 3.817 1.00 91.00 86 VAL A O 1
ATOM 647 N N . HIS A 1 87 ? -3.350 -0.533 1.783 1.00 91.56 87 HIS A N 1
ATOM 648 C CA . HIS A 1 87 ? -4.797 -0.749 1.903 1.00 91.56 87 HIS A CA 1
ATOM 649 C C . HIS A 1 87 ? -5.123 -2.231 2.083 1.00 91.56 87 HIS A C 1
ATOM 651 O O . HIS A 1 87 ? -5.820 -2.592 3.027 1.00 91.56 87 HIS A O 1
ATOM 657 N N . ALA A 1 88 ? -4.552 -3.086 1.234 1.00 91.25 88 ALA A N 1
ATOM 658 C CA . ALA A 1 88 ? -4.740 -4.530 1.320 1.00 91.25 88 ALA A CA 1
ATOM 659 C C . ALA A 1 88 ? -4.195 -5.123 2.632 1.00 91.25 88 ALA A C 1
ATOM 661 O O . ALA A 1 88 ? -4.776 -6.060 3.171 1.00 91.25 88 ALA A O 1
ATOM 662 N N . LEU A 1 89 ? -3.095 -4.577 3.164 1.00 91.75 89 LEU A N 1
ATOM 663 C CA . LEU A 1 89 ? -2.504 -5.047 4.417 1.00 91.75 89 LEU A CA 1
ATOM 664 C C . LEU A 1 89 ? -3.381 -4.738 5.637 1.00 91.75 89 LEU A C 1
ATOM 666 O O . LEU A 1 89 ? -3.447 -5.551 6.556 1.00 91.75 89 LEU A O 1
ATOM 670 N N . LEU A 1 90 ? -4.011 -3.562 5.668 1.00 91.56 90 LEU A N 1
ATOM 671 C CA . LEU A 1 90 ? -4.797 -3.098 6.815 1.00 91.56 90 LEU A CA 1
ATOM 672 C C . LEU A 1 90 ? -6.253 -3.568 6.793 1.00 91.56 90 LEU A C 1
ATOM 674 O O . LEU A 1 90 ? -6.916 -3.544 7.831 1.00 91.56 90 LEU A O 1
ATOM 678 N N . GLU A 1 91 ? -6.773 -3.973 5.638 1.00 90.81 91 GLU A N 1
ATOM 679 C CA . GLU A 1 91 ? -8.147 -4.448 5.524 1.00 90.81 91 GLU A CA 1
ATOM 680 C C . GLU A 1 91 ? -8.387 -5.689 6.40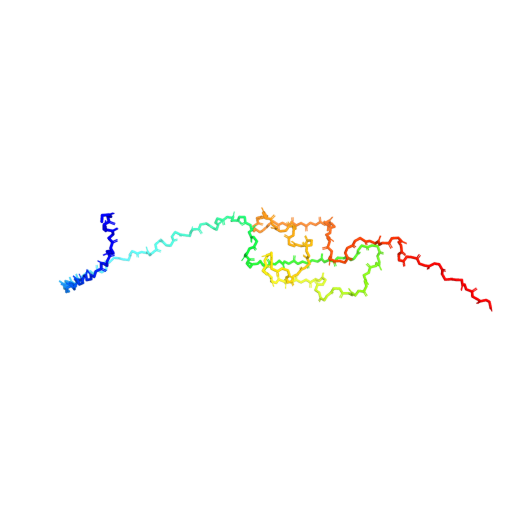0 1.00 90.81 91 GLU A C 1
ATOM 682 O O . GLU A 1 91 ? -7.647 -6.671 6.361 1.00 90.81 91 GLU A O 1
ATOM 687 N N . GLY A 1 92 ? -9.417 -5.630 7.250 1.00 88.38 92 GLY A N 1
ATOM 688 C CA . GLY A 1 92 ? -9.757 -6.710 8.181 1.00 88.38 92 GLY A CA 1
ATOM 689 C C . GLY A 1 92 ? -8.834 -6.830 9.398 1.00 88.38 92 GLY A C 1
ATOM 690 O O . GLY A 1 92 ? -9.057 -7.706 10.236 1.00 88.38 92 GLY A O 1
ATOM 691 N N . LYS A 1 93 ? -7.824 -5.961 9.533 1.00 91.31 93 LYS A N 1
ATOM 692 C CA . LYS A 1 93 ? -6.930 -5.933 10.695 1.00 91.31 93 LYS A CA 1
ATOM 693 C C . LYS A 1 93 ? -7.541 -5.228 11.888 1.00 91.31 93 LYS A C 1
ATOM 695 O O . LYS A 1 93 ? -8.568 -4.557 11.789 1.00 91.31 93 LYS A O 1
ATOM 700 N N . THR A 1 94 ? -6.908 -5.416 13.038 1.00 91.56 94 THR A N 1
ATOM 701 C CA . THR A 1 94 ? -7.359 -4.835 14.301 1.00 91.56 94 THR A CA 1
ATOM 702 C C . THR A 1 94 ? -6.548 -3.602 14.681 1.00 91.56 94 THR A C 1
ATOM 704 O O . THR A 1 94 ? -5.362 -3.486 14.377 1.00 91.56 94 THR A O 1
ATOM 707 N N . VAL A 1 95 ? -7.193 -2.648 15.354 1.00 90.25 95 VAL A N 1
ATOM 708 C CA . VAL A 1 95 ? -6.507 -1.445 15.842 1.00 90.25 95 VAL A CA 1
ATOM 709 C C . VAL A 1 95 ? -5.469 -1.833 16.897 1.00 90.25 95 VAL A C 1
ATOM 711 O O . VAL A 1 95 ? -5.791 -2.524 17.861 1.00 90.25 95 VAL A O 1
ATOM 714 N N . GLY A 1 96 ? -4.238 -1.345 16.727 1.00 89.56 96 GLY A N 1
ATOM 715 C CA . GLY A 1 96 ? -3.109 -1.627 17.619 1.00 89.56 96 GLY A CA 1
ATOM 716 C C . GLY A 1 96 ? -2.250 -2.825 17.203 1.00 89.56 96 GLY A C 1
ATOM 717 O O . GLY A 1 96 ? -1.255 -3.103 17.867 1.00 89.56 96 GLY A O 1
ATOM 718 N N . GLU A 1 97 ? -2.603 -3.520 16.119 1.00 88.94 97 GLU A N 1
ATOM 719 C CA . GLU A 1 97 ? -1.771 -4.569 15.522 1.00 88.94 97 GLU A CA 1
ATOM 720 C C . GLU A 1 97 ? -0.515 -3.953 14.876 1.00 88.94 97 GLU A C 1
ATOM 722 O O . GLU A 1 97 ? -0.576 -2.872 14.285 1.00 88.94 97 GLU A O 1
ATOM 727 N N . HIS A 1 98 ? 0.627 -4.632 15.004 1.00 92.00 98 HIS A N 1
ATOM 728 C CA . HIS A 1 98 ? 1.919 -4.180 14.479 1.00 92.00 98 HIS A CA 1
ATOM 729 C C . HIS A 1 98 ? 2.485 -5.205 13.502 1.00 92.00 98 HIS A C 1
ATOM 731 O O . HIS A 1 98 ? 2.399 -6.410 13.743 1.00 92.00 98 HIS A O 1
ATOM 737 N N . PHE A 1 99 ? 3.089 -4.723 12.418 1.00 90.81 99 PHE A N 1
ATOM 738 C CA . PHE A 1 99 ? 3.627 -5.559 11.349 1.00 90.81 99 PHE A CA 1
ATOM 739 C C . PHE A 1 99 ? 5.024 -5.087 10.962 1.00 90.81 99 PHE A C 1
ATOM 741 O O . PHE A 1 99 ? 5.257 -3.893 10.786 1.00 90.81 99 PHE A O 1
ATOM 748 N N . GLU A 1 100 ? 5.941 -6.032 10.774 1.00 92.06 100 GLU A N 1
ATOM 749 C CA . GLU A 1 100 ? 7.309 -5.759 10.336 1.00 92.06 100 GLU A CA 1
ATOM 750 C C . GLU A 1 100 ? 7.728 -6.747 9.249 1.00 92.06 100 GLU A C 1
ATOM 752 O O . GLU A 1 100 ? 7.252 -7.881 9.208 1.00 92.06 100 GLU A O 1
ATOM 757 N N . GLY A 1 101 ? 8.626 -6.312 8.360 1.00 87.88 101 GLY A N 1
ATOM 758 C CA . GLY A 1 101 ? 9.196 -7.175 7.320 1.00 87.88 101 GLY A CA 1
ATOM 759 C C . GLY A 1 101 ? 8.203 -7.620 6.243 1.00 87.88 101 GLY A C 1
ATOM 760 O O . GLY A 1 101 ? 8.438 -8.623 5.575 1.00 87.88 101 GLY A O 1
ATOM 761 N N . VAL A 1 102 ? 7.093 -6.898 6.076 1.00 90.56 102 VAL A N 1
ATOM 762 C CA . VAL A 1 102 ? 6.091 -7.192 5.048 1.00 90.56 102 VAL A CA 1
ATOM 763 C C . VAL A 1 102 ? 6.477 -6.489 3.749 1.00 90.56 102 VAL A C 1
ATOM 765 O O . VAL A 1 102 ? 6.670 -5.274 3.739 1.00 90.56 102 VAL A O 1
ATOM 768 N N . SER A 1 103 ? 6.567 -7.247 2.654 1.00 88.88 103 SER A N 1
ATOM 769 C CA . SER A 1 103 ? 6.665 -6.673 1.308 1.00 88.88 103 SER A CA 1
ATOM 770 C C . SER A 1 103 ? 5.261 -6.318 0.821 1.00 88.88 103 SER A C 1
ATOM 772 O O . SER A 1 103 ? 4.334 -7.126 0.924 1.00 88.88 103 SER A O 1
ATOM 774 N N . ILE A 1 104 ? 5.096 -5.087 0.347 1.00 88.88 104 ILE A N 1
ATOM 775 C CA . ILE A 1 104 ? 3.812 -4.535 -0.081 1.00 88.88 104 ILE A CA 1
ATOM 776 C C . ILE A 1 104 ? 3.925 -3.967 -1.492 1.00 88.88 104 ILE A C 1
ATOM 778 O O . ILE A 1 104 ? 4.962 -3.431 -1.881 1.00 88.88 104 ILE A O 1
ATOM 782 N N . ASP A 1 105 ? 2.832 -4.040 -2.247 1.00 86.75 105 ASP A N 1
ATOM 783 C CA . ASP A 1 105 ? 2.767 -3.409 -3.560 1.00 86.75 105 ASP A CA 1
ATOM 784 C C . ASP A 1 105 ? 2.652 -1.882 -3.424 1.00 86.75 105 ASP A C 1
ATOM 786 O O . ASP A 1 105 ? 1.684 -1.347 -2.871 1.00 86.75 105 ASP A O 1
ATOM 790 N N . ALA A 1 106 ? 3.644 -1.175 -3.961 1.00 83.81 106 ALA A N 1
ATOM 791 C CA . ALA A 1 106 ? 3.662 0.281 -4.033 1.00 83.81 106 ALA A CA 1
ATOM 792 C C . ALA A 1 106 ? 2.798 0.845 -5.184 1.00 83.81 106 ALA A C 1
ATOM 794 O O . ALA A 1 106 ? 2.749 2.056 -5.374 1.00 83.81 106 ALA A O 1
ATOM 795 N N . GLY A 1 107 ? 2.112 -0.002 -5.958 1.00 83.88 107 GLY A N 1
ATOM 796 C CA . GLY A 1 107 ? 1.210 0.401 -7.042 1.00 83.88 107 GLY A CA 1
ATOM 797 C C . GLY A 1 107 ? 1.900 0.660 -8.381 1.00 83.88 107 GLY A C 1
ATOM 798 O O . GLY A 1 107 ? 1.241 1.026 -9.351 1.00 83.88 107 GLY A O 1
ATOM 799 N N . TRP A 1 108 ? 3.213 0.435 -8.465 1.00 82.00 108 TRP A N 1
ATOM 800 C CA . TRP A 1 108 ? 3.977 0.528 -9.715 1.00 82.00 108 TRP A CA 1
ATOM 801 C C . TRP A 1 108 ? 3.828 -0.716 -10.603 1.00 82.00 108 TRP A C 1
ATOM 803 O O . TRP A 1 108 ? 4.229 -0.700 -11.768 1.00 82.00 108 TRP A O 1
ATOM 813 N N . GLY A 1 109 ? 3.220 -1.777 -10.066 1.00 81.38 109 GLY A N 1
ATOM 814 C CA . GLY A 1 109 ? 3.031 -3.051 -10.744 1.00 81.38 109 GLY A CA 1
ATOM 815 C C . GLY A 1 109 ? 4.324 -3.854 -10.892 1.00 81.38 109 GLY A C 1
ATOM 816 O O . GLY A 1 109 ? 5.400 -3.476 -10.428 1.00 81.38 109 GLY A O 1
ATOM 817 N N . GLU A 1 110 ? 4.213 -5.005 -11.551 1.00 81.75 110 GLU A N 1
ATOM 818 C CA . GLU A 1 110 ? 5.353 -5.891 -11.762 1.00 81.75 110 GLU A CA 1
ATOM 819 C C . GLU A 1 110 ? 6.319 -5.363 -12.827 1.00 81.75 110 GLU A C 1
ATOM 821 O O . GLU A 1 110 ? 5.932 -4.801 -13.860 1.00 81.75 110 GLU A O 1
ATOM 826 N N . ARG A 1 111 ? 7.611 -5.635 -12.618 1.00 81.25 111 ARG A N 1
ATOM 827 C CA . ARG A 1 111 ? 8.657 -5.343 -13.598 1.00 81.25 111 ARG A CA 1
ATOM 828 C C . ARG A 1 111 ? 8.402 -6.113 -14.899 1.00 81.25 111 ARG A C 1
ATOM 830 O O . ARG A 1 111 ? 8.591 -7.327 -14.969 1.00 81.25 111 ARG A O 1
ATOM 837 N N . ARG A 1 112 ? 8.074 -5.393 -15.974 1.00 85.38 112 ARG A N 1
ATOM 838 C CA . ARG A 1 112 ? 7.802 -5.992 -17.289 1.00 85.38 112 ARG A CA 1
ATOM 839 C C . ARG A 1 112 ? 9.086 -6.226 -18.086 1.00 85.38 112 ARG A C 1
ATOM 841 O O . ARG A 1 112 ? 9.789 -5.282 -18.441 1.00 85.38 112 ARG A O 1
ATOM 848 N N . LYS A 1 113 ? 9.382 -7.493 -18.410 1.00 89.25 113 LYS A N 1
ATOM 849 C CA . LYS A 1 113 ? 10.583 -7.888 -19.181 1.00 89.25 113 LYS A CA 1
ATOM 850 C C . LYS A 1 113 ? 10.599 -7.321 -20.604 1.00 89.25 113 LYS A C 1
ATOM 852 O O . LYS A 1 113 ? 11.671 -7.065 -21.136 1.00 89.25 113 LYS A O 1
ATOM 857 N N . GLU A 1 114 ? 9.424 -7.093 -21.185 1.00 93.19 114 GLU A N 1
ATOM 858 C CA . GLU A 1 114 ? 9.246 -6.503 -22.521 1.00 93.19 114 GLU A CA 1
ATOM 859 C C . GLU A 1 114 ? 9.752 -5.055 -22.631 1.00 93.19 114 GLU A C 1
ATOM 861 O O . GLU A 1 114 ? 10.055 -4.596 -23.726 1.00 93.19 114 GLU A O 1
ATOM 866 N N . LEU A 1 115 ? 9.889 -4.349 -21.502 1.00 87.88 115 LEU A N 1
ATOM 867 C CA . LEU A 1 115 ? 10.389 -2.973 -21.448 1.00 87.88 115 LEU A CA 1
ATOM 868 C C . LEU A 1 115 ? 11.911 -2.896 -21.226 1.00 87.88 115 LEU A C 1
ATOM 870 O O . LEU A 1 115 ? 12.465 -1.806 -21.097 1.00 87.88 115 LEU A O 1
ATOM 874 N N . ILE A 1 116 ? 12.607 -4.037 -21.158 1.00 88.69 116 ILE A N 1
ATOM 875 C CA . ILE A 1 116 ? 14.058 -4.084 -20.954 1.00 88.69 116 ILE A CA 1
ATOM 876 C C . ILE A 1 116 ? 14.752 -4.071 -22.316 1.00 88.69 116 ILE A C 1
ATOM 878 O O . ILE A 1 116 ? 14.666 -5.032 -23.077 1.00 88.69 116 ILE A O 1
ATOM 882 N N . VAL A 1 117 ? 15.495 -3.001 -22.598 1.00 91.56 117 VAL A N 1
ATOM 883 C CA . VAL A 1 117 ? 16.269 -2.856 -23.837 1.00 91.56 117 VAL A CA 1
ATOM 884 C C . VAL A 1 117 ? 17.762 -2.857 -23.518 1.00 91.56 117 VAL A C 1
ATOM 886 O O . VAL A 1 117 ? 18.230 -2.095 -22.673 1.00 91.56 117 VAL A O 1
ATOM 889 N N . ALA A 1 118 ? 18.528 -3.707 -24.205 1.00 91.81 118 ALA A N 1
ATOM 890 C CA . ALA A 1 118 ? 19.985 -3.686 -24.139 1.00 91.81 118 ALA A CA 1
ATOM 891 C C . ALA A 1 118 ? 20.523 -2.594 -25.074 1.00 91.81 118 ALA A C 1
ATOM 893 O O . ALA A 1 118 ? 20.367 -2.681 -26.290 1.00 91.81 118 ALA A O 1
ATOM 894 N N . VAL A 1 119 ? 21.161 -1.566 -24.511 1.00 90.56 119 VAL A N 1
ATOM 895 C CA . VAL A 1 119 ? 21.759 -0.478 -25.296 1.00 90.56 119 VAL A CA 1
ATOM 896 C C . VAL A 1 119 ? 23.225 -0.817 -25.600 1.00 90.56 119 VAL A C 1
ATOM 898 O O . VAL A 1 119 ? 24.014 -0.968 -24.660 1.00 90.56 119 VAL A O 1
ATOM 901 N N . PRO A 1 120 ? 23.628 -0.946 -26.879 1.00 90.38 120 PRO A N 1
ATOM 902 C CA . PRO A 1 120 ? 25.025 -1.164 -27.228 1.00 90.38 120 PRO A CA 1
ATOM 903 C C . PRO A 1 120 ? 25.849 0.087 -26.900 1.00 90.38 120 PRO A C 1
ATOM 905 O O . PRO A 1 120 ? 25.480 1.203 -27.262 1.00 90.38 120 PRO A O 1
ATOM 908 N N . LYS A 1 121 ? 26.988 -0.089 -26.222 1.00 88.12 121 LYS A N 1
ATOM 909 C CA . LYS A 1 121 ? 27.953 0.998 -26.016 1.00 88.12 121 LYS A CA 1
ATOM 910 C C . LYS A 1 121 ? 28.759 1.174 -27.303 1.00 88.12 121 LYS A C 1
ATOM 912 O O . LYS A 1 121 ? 29.605 0.333 -27.606 1.00 88.12 121 LYS A O 1
ATOM 917 N N . SER A 1 122 ? 28.483 2.230 -28.066 1.00 79.88 122 SER A N 1
ATOM 918 C CA . SER A 1 122 ? 29.355 2.636 -29.175 1.00 79.88 122 SER A CA 1
ATOM 919 C C . SER A 1 122 ? 30.729 3.020 -28.619 1.00 79.88 122 SER A C 1
ATOM 921 O O . SER A 1 122 ? 30.802 3.725 -27.611 1.00 79.88 122 SER A O 1
ATOM 923 N N . LYS A 1 123 ? 31.792 2.487 -29.231 1.00 62.16 123 LYS A N 1
ATOM 924 C CA . LYS A 1 123 ? 33.189 2.815 -28.908 1.00 62.16 123 LYS A CA 1
ATOM 925 C C . LYS A 1 123 ? 33.567 4.201 -29.408 1.00 62.16 123 LYS A C 1
ATOM 927 O O . LYS A 1 123 ? 33.072 4.567 -30.495 1.00 62.16 123 LYS A O 1
#

Organism: NCBI:txid210454

InterPro domains:
  IPR046357 Peptidyl-prolyl cis-trans isomerase domain superfamily [G3DSA:3.10.50.40] (42-123)